Protein AF-A0AAD7NGX1-F1 (afdb_monomer)

Nearest PDB structures (foldseek):
  1omo-assembly1_A  TM=3.113E-01  e=1.966E+00  Archaeoglobus fulgidus
  6e8a-assembly2_B-2  TM=3.159E-01  e=3.214E+00  Salmonella enterica subsp. enterica serovar Typhimurium
  4m2z-assembly1_A  TM=3.136E-01  e=7.601E+00  Aquifex aeolicus VF5
  7zpk-assembly1_C  TM=2.281E-01  e=8.083E+00  Mus musculus

InterPro domains:
  IPR009097 Cyclic phosphodiesterase [SSF55144] (1-103)

Organism: NCBI:txid230809

Structure (mmCIF, N/CA/C/O backbone):
data_AF-A0AAD7NGX1-F1
#
_entry.id   AF-A0AAD7NGX1-F1
#
loop_
_atom_site.group_PDB
_atom_site.id
_atom_site.type_symbol
_atom_site.label_atom_id
_atom_site.label_alt_id
_atom_site.label_comp_id
_atom_site.label_asym_id
_atom_site.label_entity_id
_atom_site.label_seq_id
_atom_site.pdbx_PDB_ins_code
_atom_site.Cartn_x
_atom_site.Cartn_y
_atom_site.Cartn_z
_atom_site.occupancy
_atom_site.B_iso_or_equiv
_atom_site.auth_seq_id
_atom_site.auth_comp_id
_atom_site.auth_asym_id
_atom_site.auth_atom_id
_atom_site.pdbx_PDB_model_num
ATOM 1 N N . MET A 1 1 ? -2.935 -5.429 -1.057 1.00 83.06 1 MET A N 1
ATOM 2 C CA . MET A 1 1 ? -1.865 -4.477 -0.702 1.00 83.06 1 MET A CA 1
ATOM 3 C C . MET A 1 1 ? -2.524 -3.184 -0.272 1.00 83.06 1 MET A C 1
ATOM 5 O O . MET A 1 1 ? -3.404 -2.734 -0.996 1.00 83.06 1 MET A O 1
ATOM 9 N N . THR A 1 2 ? -2.131 -2.599 0.854 1.00 87.38 2 THR A N 1
ATOM 10 C CA . THR A 1 2 ? -2.564 -1.240 1.207 1.00 87.38 2 THR A CA 1
ATOM 11 C C . THR A 1 2 ? -1.570 -0.260 0.600 1.00 87.38 2 THR A C 1
ATOM 13 O O . THR A 1 2 ? -0.382 -0.352 0.896 1.00 87.38 2 THR A O 1
ATOM 16 N N . ALA A 1 3 ? -2.033 0.631 -0.281 1.00 83.88 3 ALA A N 1
ATOM 17 C CA . ALA A 1 3 ? -1.169 1.650 -0.879 1.00 83.88 3 ALA A CA 1
ATOM 18 C C . ALA A 1 3 ? -0.883 2.779 0.114 1.00 83.88 3 ALA A C 1
ATOM 20 O O . ALA A 1 3 ? 0.256 3.221 0.246 1.00 83.88 3 ALA A O 1
ATOM 21 N N . LEU A 1 4 ? -1.926 3.188 0.839 1.00 82.69 4 LEU A N 1
ATOM 22 C CA . LEU A 1 4 ? -1.861 4.237 1.832 1.00 82.69 4 LEU A CA 1
ATOM 23 C C . LEU A 1 4 ? -2.932 4.045 2.915 1.00 82.69 4 LEU A C 1
ATOM 25 O O . LEU A 1 4 ? -4.077 3.729 2.597 1.00 82.69 4 LEU A O 1
ATOM 29 N N . GLU A 1 5 ? -2.571 4.229 4.186 1.00 83.94 5 GLU A N 1
ATOM 30 C CA . GLU A 1 5 ? -3.494 4.171 5.328 1.00 83.94 5 GLU A CA 1
ATOM 31 C C . GLU A 1 5 ? -3.576 5.555 5.989 1.00 83.94 5 GLU A C 1
ATOM 33 O O . GLU A 1 5 ? -2.570 6.087 6.452 1.00 83.94 5 GLU A O 1
ATOM 38 N N . MET A 1 6 ? -4.779 6.136 6.038 1.00 81.69 6 MET A N 1
ATOM 39 C CA . MET A 1 6 ? -5.002 7.518 6.505 1.00 81.69 6 MET A CA 1
ATOM 40 C C . MET A 1 6 ? -5.880 7.611 7.760 1.00 81.69 6 MET A C 1
ATOM 42 O O . MET A 1 6 ? -5.896 8.640 8.427 1.00 81.69 6 MET A O 1
ATOM 46 N N . THR A 1 7 ? -6.615 6.550 8.100 1.00 87.25 7 THR A N 1
ATOM 47 C CA . THR A 1 7 ? -7.666 6.580 9.134 1.00 87.25 7 THR A CA 1
ATOM 48 C C . THR A 1 7 ? -7.243 5.965 10.466 1.00 87.25 7 THR A C 1
ATOM 50 O O . THR A 1 7 ? -8.048 5.906 11.395 1.00 87.25 7 THR A O 1
ATOM 53 N N . ARG A 1 8 ? -6.005 5.472 10.584 1.00 85.00 8 ARG A N 1
ATOM 54 C CA . ARG A 1 8 ? -5.531 4.834 11.817 1.00 85.00 8 ARG A CA 1
ATOM 55 C C . ARG A 1 8 ? -5.544 5.828 12.975 1.00 85.00 8 ARG A C 1
ATOM 57 O O . ARG A 1 8 ? -5.045 6.940 12.830 1.00 85.00 8 ARG A O 1
ATOM 64 N N . SER A 1 9 ? -6.058 5.393 14.125 1.00 86.56 9 SER A N 1
ATOM 65 C CA . SER A 1 9 ? -6.116 6.197 15.354 1.00 86.56 9 SER A CA 1
ATOM 66 C C . SER A 1 9 ? -6.885 7.517 15.206 1.00 86.56 9 SER A C 1
ATOM 68 O O . SER A 1 9 ? -6.618 8.454 15.952 1.00 86.56 9 SER A O 1
ATOM 70 N N . ARG A 1 10 ? -7.828 7.597 14.259 1.00 87.94 10 ARG A N 1
ATOM 71 C CA . ARG A 1 10 ? -8.717 8.751 14.075 1.00 87.94 10 ARG A CA 1
ATOM 72 C C . ARG A 1 10 ? -10.129 8.452 14.563 1.00 87.94 10 ARG A C 1
ATOM 74 O O . ARG A 1 10 ? -10.579 7.306 14.545 1.00 87.94 10 ARG A O 1
ATOM 81 N N . THR A 1 11 ? -10.821 9.495 14.994 1.00 93.62 11 THR A N 1
ATOM 82 C CA . THR A 1 11 ? -12.234 9.461 15.382 1.00 93.62 11 THR A CA 1
ATOM 83 C C . THR A 1 11 ? -13.147 9.325 14.161 1.00 93.62 11 THR A C 1
ATOM 85 O O . THR A 1 11 ? -12.743 9.570 13.022 1.00 93.62 11 THR A O 1
ATOM 88 N N . ALA A 1 12 ? -14.407 8.950 14.387 1.00 95.00 12 ALA A N 1
ATOM 89 C CA . ALA A 1 12 ? -15.390 8.824 13.311 1.00 95.00 12 ALA A CA 1
ATOM 90 C C . ALA A 1 12 ? -15.612 10.150 12.559 1.00 95.00 12 ALA A C 1
ATOM 92 O O . ALA A 1 12 ? -15.705 10.144 11.332 1.00 95.00 12 ALA A O 1
ATOM 93 N N . ASP A 1 13 ? -15.630 11.277 13.276 1.00 95.38 13 ASP A N 1
ATOM 94 C CA . ASP A 1 13 ? -15.835 12.605 12.689 1.00 95.38 13 ASP A CA 1
ATOM 95 C C . ASP A 1 13 ? -14.647 13.026 11.812 1.00 95.38 13 ASP A C 1
ATOM 97 O O . ASP A 1 13 ? -14.831 13.496 10.688 1.00 95.38 13 ASP A O 1
ATOM 101 N N . GLU A 1 14 ? -13.414 12.775 12.265 1.00 91.12 14 GLU A N 1
ATOM 102 C CA . GLU A 1 14 ? -12.201 13.009 11.468 1.00 91.12 14 GLU A CA 1
ATOM 103 C C . GLU A 1 14 ? -12.172 12.140 10.204 1.00 91.12 14 GLU A C 1
ATOM 105 O O . GLU A 1 14 ? -11.780 12.606 9.132 1.00 91.12 14 GLU A O 1
ATOM 110 N N . ILE A 1 15 ? -12.619 10.884 10.303 1.00 91.50 15 ILE A N 1
ATOM 111 C CA . ILE A 1 15 ? -12.739 9.987 9.148 1.00 91.50 15 ILE A CA 1
ATOM 112 C C . ILE A 1 15 ? -13.802 10.505 8.173 1.00 91.50 15 ILE A C 1
ATOM 114 O O . ILE A 1 15 ? -13.567 10.504 6.966 1.00 91.50 15 ILE A 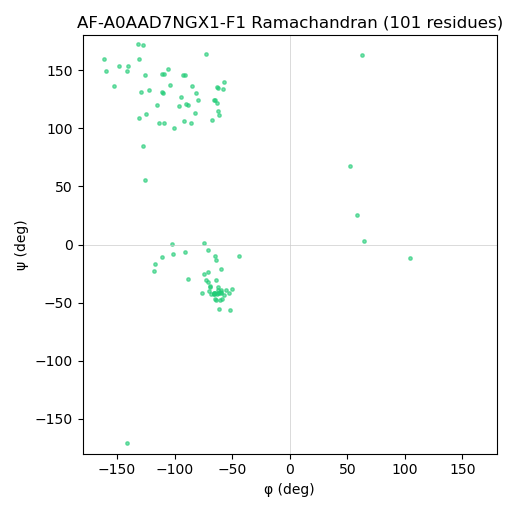O 1
ATOM 118 N N . ALA A 1 16 ? -14.951 10.977 8.659 1.00 93.50 16 ALA A N 1
ATOM 119 C CA . ALA A 1 16 ? -16.002 11.526 7.805 1.00 93.50 16 ALA A CA 1
ATOM 120 C C . ALA A 1 16 ? -15.522 12.770 7.037 1.00 93.50 16 ALA A C 1
ATOM 122 O O . ALA A 1 16 ? -15.778 12.896 5.836 1.00 93.50 16 ALA A O 1
ATOM 123 N N . LEU A 1 17 ? -14.771 13.654 7.701 1.00 90.62 17 LEU A N 1
ATOM 124 C CA . LEU A 1 17 ? -14.138 14.813 7.070 1.00 90.62 17 LEU A CA 1
ATOM 125 C C . LEU A 1 17 ? -13.147 14.394 5.979 1.00 90.62 17 LEU A C 1
ATOM 127 O O . LEU A 1 17 ? -13.236 14.897 4.858 1.00 90.62 17 LEU A O 1
ATOM 131 N N . LEU A 1 18 ? -12.271 13.426 6.266 1.00 89.19 18 LEU A N 1
ATOM 132 C CA . LEU A 1 18 ? -11.338 12.870 5.283 1.00 89.19 18 LEU A CA 1
ATOM 133 C C . LEU A 1 18 ? -12.062 12.270 4.074 1.00 89.19 18 LEU A C 1
ATOM 135 O O . LEU A 1 18 ? -11.699 12.548 2.935 1.00 89.19 18 LEU A O 1
ATOM 139 N N . VAL A 1 19 ? -13.107 11.469 4.293 1.00 91.25 19 VAL A N 1
ATOM 140 C CA . VAL A 1 19 ? -13.893 10.867 3.204 1.00 91.25 19 VAL A CA 1
ATOM 141 C C . VAL A 1 19 ? -14.516 11.949 2.322 1.00 91.25 19 VAL A C 1
ATOM 143 O O . VAL A 1 19 ? -14.504 11.824 1.097 1.00 91.25 19 VAL A O 1
ATOM 146 N N . ASN A 1 20 ? -15.040 13.019 2.922 1.00 90.44 20 ASN A N 1
ATOM 147 C CA . ASN A 1 20 ? -15.613 14.137 2.177 1.00 90.44 20 ASN A CA 1
ATOM 148 C C . ASN A 1 20 ? -14.556 14.885 1.353 1.00 90.44 20 ASN A C 1
ATOM 150 O O . ASN A 1 20 ? -14.812 15.186 0.188 1.00 90.44 20 ASN A O 1
ATOM 154 N N . GLN A 1 21 ? -13.366 15.119 1.912 1.00 87.81 21 GLN A N 1
ATOM 155 C CA . GLN A 1 21 ? -12.240 15.736 1.201 1.00 87.81 21 GLN A CA 1
ATOM 156 C C . GLN A 1 21 ? -11.755 14.864 0.032 1.00 87.81 21 GLN A C 1
ATOM 158 O O . GLN A 1 21 ? -11.614 15.337 -1.096 1.00 87.81 21 GLN A O 1
ATOM 163 N N . LEU A 1 22 ? -11.563 13.565 0.275 1.00 87.88 22 LEU A N 1
ATOM 164 C CA . LEU A 1 22 ? -11.020 12.629 -0.709 1.00 87.88 22 LEU A CA 1
ATOM 165 C C . LEU A 1 22 ? -11.989 12.316 -1.850 1.00 87.88 22 LEU A C 1
ATOM 167 O O . LEU A 1 22 ? -11.551 11.949 -2.940 1.00 87.88 22 LEU A O 1
ATOM 171 N N . ARG A 1 23 ? -13.302 12.473 -1.643 1.00 90.19 23 ARG A N 1
ATOM 172 C CA . ARG A 1 23 ? -14.328 12.112 -2.634 1.00 90.19 23 ARG A CA 1
ATOM 173 C C . ARG A 1 23 ? -14.115 12.789 -3.989 1.00 90.19 23 ARG A C 1
ATOM 175 O O . ARG A 1 23 ? -14.313 12.145 -5.016 1.00 90.19 23 ARG A O 1
ATOM 182 N N . ALA A 1 24 ? -13.694 14.054 -3.998 1.00 86.69 24 ALA A N 1
ATOM 183 C CA . ALA A 1 24 ? -13.471 14.812 -5.229 1.00 86.69 24 ALA A CA 1
ATOM 184 C C . ALA A 1 24 ? -12.234 14.333 -6.015 1.00 86.69 24 ALA A C 1
ATOM 186 O O . ALA A 1 24 ? -12.232 14.366 -7.244 1.00 86.69 24 ALA A O 1
ATOM 187 N N . VAL A 1 25 ? -11.199 13.858 -5.316 1.00 86.69 25 VAL A N 1
ATOM 188 C CA . VAL A 1 25 ? -9.901 13.461 -5.899 1.00 86.69 25 VAL A CA 1
ATOM 189 C C . VAL A 1 25 ? -9.739 11.945 -6.057 1.00 86.69 25 VAL A C 1
ATOM 191 O O . VAL A 1 25 ? -8.777 11.477 -6.667 1.00 86.69 25 VAL A O 1
ATOM 194 N N . ALA A 1 26 ? -10.669 11.146 -5.529 1.00 86.38 26 ALA A N 1
ATOM 195 C CA . ALA A 1 26 ? -10.617 9.690 -5.616 1.00 86.38 26 ALA A CA 1
ATOM 196 C C . ALA A 1 26 ? -10.544 9.172 -7.070 1.00 86.38 26 ALA A C 1
ATOM 198 O O . ALA A 1 26 ? -9.708 8.304 -7.334 1.00 86.38 26 ALA A O 1
ATOM 199 N N . PRO A 1 27 ? -11.314 9.702 -8.048 1.00 87.56 27 PRO A N 1
ATOM 200 C CA . PRO A 1 27 ? -11.236 9.212 -9.424 1.00 87.56 27 PRO A CA 1
ATOM 201 C C . PRO A 1 27 ? -9.880 9.477 -10.087 1.00 87.56 27 PRO A C 1
ATOM 203 O O . PRO A 1 27 ? -9.356 8.602 -10.773 1.00 87.56 27 PRO A O 1
ATOM 206 N N . SER A 1 28 ? -9.287 10.659 -9.887 1.00 83.56 28 SER A N 1
ATOM 207 C CA . SER A 1 28 ? -7.969 10.980 -10.451 1.00 83.56 28 SER A CA 1
ATOM 208 C C . SER A 1 28 ? -6.862 10.165 -9.786 1.00 83.56 28 SER A C 1
ATOM 210 O O . SER A 1 28 ? -5.944 9.709 -10.461 1.00 83.56 28 SER A O 1
ATOM 212 N N . THR A 1 29 ? -6.993 9.906 -8.485 1.00 79.81 29 THR A N 1
ATOM 213 C CA . THR A 1 29 ? -6.076 9.054 -7.723 1.00 79.81 29 THR A CA 1
ATOM 214 C C . THR A 1 29 ? -6.060 7.624 -8.250 1.00 79.81 29 THR A C 1
ATOM 216 O O . THR A 1 29 ? -5.001 7.099 -8.584 1.00 79.81 29 THR A O 1
ATOM 219 N N . VAL A 1 30 ? -7.229 6.978 -8.327 1.00 82.81 30 VAL A N 1
ATOM 220 C CA . VAL A 1 30 ? -7.329 5.558 -8.707 1.00 82.81 30 VAL A CA 1
ATOM 221 C C . VAL A 1 30 ? -6.843 5.335 -10.140 1.00 82.81 30 VAL A C 1
ATOM 223 O O . VAL A 1 30 ? -6.275 4.288 -10.444 1.00 82.81 30 VAL A O 1
ATOM 226 N N . ASN A 1 31 ? -7.011 6.336 -11.008 1.00 83.69 31 ASN A N 1
ATOM 227 C CA . ASN A 1 31 ? -6.592 6.271 -12.404 1.00 83.69 31 ASN A CA 1
ATOM 228 C C . ASN A 1 31 ? -5.160 6.775 -12.658 1.00 83.69 31 ASN A C 1
ATOM 230 O O . ASN A 1 31 ? -4.662 6.613 -13.770 1.00 83.69 31 ASN A O 1
ATOM 234 N N . ASN A 1 32 ? -4.465 7.338 -11.663 1.00 77.38 32 ASN A N 1
ATOM 235 C CA . ASN A 1 32 ? -3.090 7.832 -11.813 1.00 77.38 32 ASN A CA 1
ATOM 236 C C . ASN A 1 32 ? -2.113 6.784 -12.411 1.00 77.38 32 ASN A C 1
ATOM 238 O O . ASN A 1 32 ? -1.385 7.126 -13.351 1.00 77.38 32 ASN A O 1
ATOM 242 N N . PRO A 1 33 ? -2.156 5.490 -12.013 1.00 76.19 33 PRO A N 1
ATOM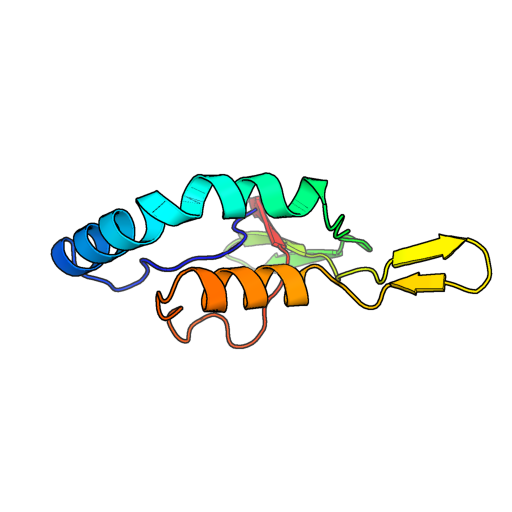 243 C CA . PRO A 1 33 ? -1.265 4.466 -12.568 1.00 76.19 33 PRO A CA 1
ATOM 244 C C . PRO A 1 33 ? -1.449 4.191 -14.071 1.00 76.19 33 PRO A C 1
ATOM 246 O O . PRO A 1 33 ? -0.605 3.530 -14.676 1.00 76.19 33 PRO A O 1
ATOM 249 N N . VAL A 1 34 ? -2.544 4.663 -14.686 1.00 75.75 34 VAL A N 1
ATOM 250 C CA . VAL A 1 34 ? -2.784 4.538 -16.135 1.00 75.75 34 VAL A CA 1
ATOM 251 C C . VAL A 1 34 ? -1.831 5.441 -16.923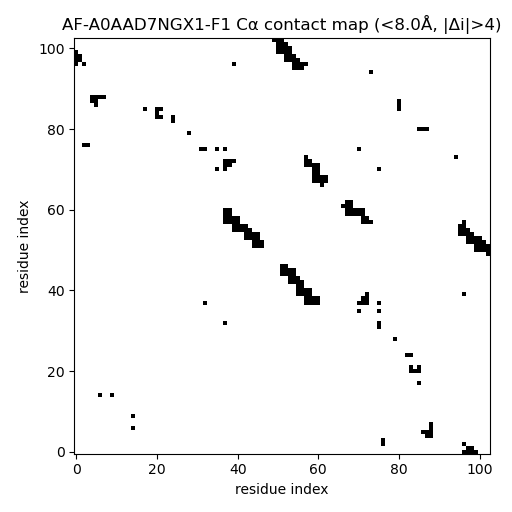 1.00 75.75 34 VAL A C 1
ATOM 253 O O . VAL A 1 34 ? -1.314 5.015 -17.954 1.00 75.75 34 VAL A O 1
ATOM 256 N N . GLY A 1 35 ? -1.578 6.657 -16.428 1.00 71.25 35 GLY A N 1
ATOM 257 C CA . GLY A 1 35 ? -0.663 7.626 -17.044 1.00 71.25 35 GLY A CA 1
ATOM 258 C C . GLY A 1 35 ? 0.786 7.486 -16.573 1.00 71.25 35 GLY A C 1
ATOM 259 O O . GLY A 1 35 ? 1.708 7.738 -17.345 1.00 71.25 35 GLY A O 1
ATOM 260 N N . HIS A 1 36 ? 0.993 7.027 -15.335 1.00 73.94 36 HIS A N 1
ATOM 261 C CA . HIS A 1 36 ? 2.313 6.855 -14.728 1.00 73.94 36 HIS A CA 1
ATOM 262 C C . HIS A 1 36 ? 2.464 5.438 -14.173 1.00 73.94 36 HIS A C 1
ATOM 264 O O . HIS A 1 36 ? 2.217 5.170 -12.995 1.00 73.94 36 HIS A O 1
ATOM 270 N N . ARG A 1 37 ? 2.858 4.495 -15.036 1.00 80.31 37 ARG A N 1
ATOM 271 C CA . ARG A 1 37 ? 3.009 3.092 -14.636 1.00 80.31 37 ARG A CA 1
ATOM 272 C C . ARG A 1 37 ? 4.164 2.930 -13.654 1.00 80.31 37 ARG A C 1
ATOM 274 O O . ARG A 1 37 ? 5.330 2.925 -14.033 1.00 80.31 37 ARG A O 1
ATOM 281 N N . THR A 1 38 ? 3.833 2.701 -12.391 1.00 87.44 38 THR A N 1
ATOM 282 C CA . THR A 1 38 ? 4.808 2.295 -11.379 1.00 87.44 38 THR A CA 1
ATOM 283 C C . THR A 1 38 ? 4.863 0.772 -11.285 1.00 87.44 38 THR A C 1
ATOM 285 O O . THR A 1 38 ? 3.868 0.077 -11.496 1.00 87.44 38 THR A O 1
ATOM 288 N N . ARG A 1 39 ? 6.049 0.217 -11.012 1.00 88.81 39 ARG A N 1
ATOM 2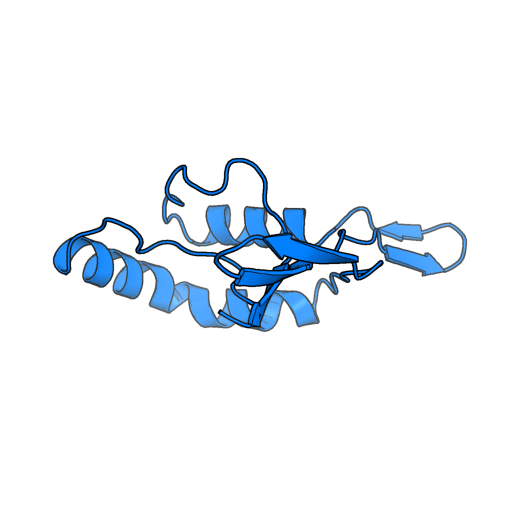89 C CA . ARG A 1 39 ? 6.237 -1.231 -10.844 1.00 88.81 39 ARG A CA 1
ATOM 290 C C . ARG A 1 39 ? 6.899 -1.541 -9.515 1.00 88.81 39 ARG A C 1
ATOM 292 O O . ARG A 1 39 ? 7.783 -0.819 -9.058 1.00 88.81 39 ARG A O 1
ATOM 299 N N . LEU A 1 40 ? 6.495 -2.668 -8.950 1.00 91.81 40 LEU A N 1
ATOM 300 C CA . LEU A 1 40 ? 7.090 -3.277 -7.773 1.00 91.81 40 LEU A CA 1
ATOM 301 C C . LEU A 1 40 ? 7.782 -4.567 -8.207 1.00 91.81 40 LEU A C 1
ATOM 303 O O . LEU A 1 40 ? 7.212 -5.362 -8.952 1.00 91.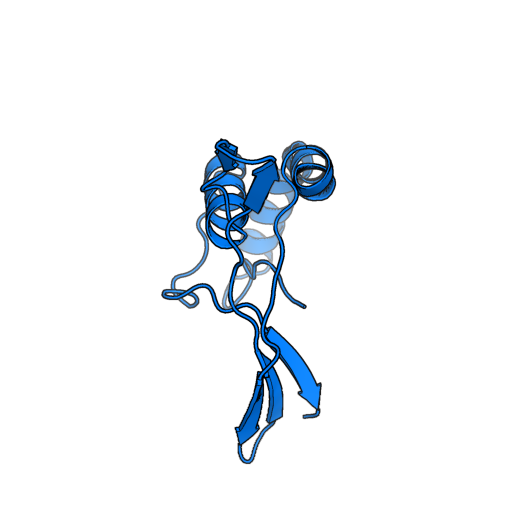81 40 LEU A O 1
ATOM 307 N N . ILE A 1 41 ? 9.029 -4.748 -7.788 1.00 92.81 41 ILE A N 1
ATOM 308 C CA . ILE A 1 41 ? 9.879 -5.869 -8.197 1.00 92.81 41 ILE A CA 1
ATOM 309 C C . ILE A 1 41 ? 10.544 -6.513 -6.981 1.00 92.81 41 ILE A C 1
ATOM 311 O O . ILE A 1 41 ? 10.469 -5.989 -5.871 1.00 92.81 41 ILE A O 1
ATOM 315 N N . LYS A 1 42 ? 11.226 -7.640 -7.223 1.00 93.62 42 LYS A N 1
ATOM 316 C CA . LYS A 1 42 ? 11.988 -8.408 -6.225 1.00 93.62 42 LYS A CA 1
ATOM 317 C C . LYS A 1 42 ? 11.144 -8.733 -4.979 1.00 93.62 42 LYS A C 1
ATOM 319 O O . LYS A 1 42 ? 11.426 -8.197 -3.909 1.00 93.62 42 LYS A O 1
ATOM 324 N N . PRO A 1 43 ? 10.105 -9.581 -5.117 1.00 94.81 43 PRO A N 1
ATOM 325 C CA . PRO A 1 43 ? 9.350 -10.045 -3.960 1.00 94.81 43 PRO A CA 1
ATOM 326 C C . PRO A 1 43 ? 10.285 -10.739 -2.963 1.00 94.81 43 PRO A C 1
ATOM 328 O O . PRO A 1 43 ? 11.095 -11.582 -3.349 1.00 94.81 43 PRO A O 1
ATOM 331 N N . PHE A 1 44 ? 10.146 -10.401 -1.687 1.00 95.31 44 PHE A N 1
ATOM 332 C CA . PHE A 1 44 ? 10.884 -10.995 -0.581 1.00 95.31 44 PHE A CA 1
ATOM 333 C C . PHE A 1 44 ? 9.911 -11.431 0.517 1.00 95.31 44 PHE A C 1
ATOM 335 O O . PHE A 1 44 ? 9.036 -10.663 0.916 1.00 95.31 44 PHE A O 1
ATOM 342 N N . LEU A 1 45 ? 10.050 -12.669 0.994 1.00 95.94 45 LEU A N 1
ATOM 343 C CA . LEU A 1 45 ? 9.205 -13.221 2.049 1.00 95.94 45 LEU A CA 1
ATOM 344 C C . LEU A 1 45 ? 9.718 -12.767 3.423 1.00 95.94 45 LEU A C 1
ATOM 346 O O . LEU A 1 45 ? 10.787 -13.182 3.864 1.00 95.94 45 LEU A O 1
ATOM 350 N N . CYS A 1 46 ? 8.933 -11.941 4.107 1.00 93.06 46 CYS A N 1
ATOM 351 C CA . CYS A 1 46 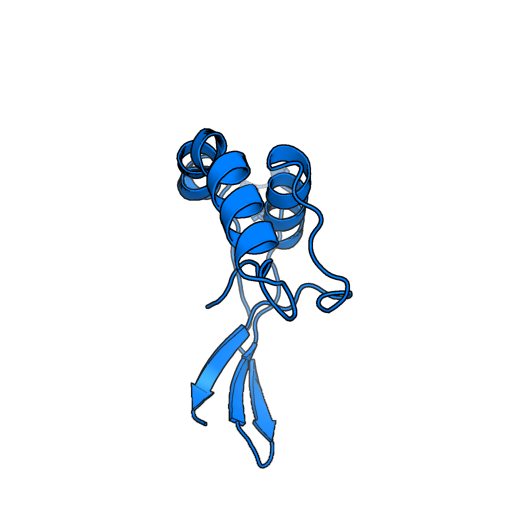? 9.151 -11.526 5.489 1.00 93.06 46 CYS A CA 1
ATOM 352 C C . CYS A 1 46 ? 8.184 -12.275 6.407 1.00 93.06 4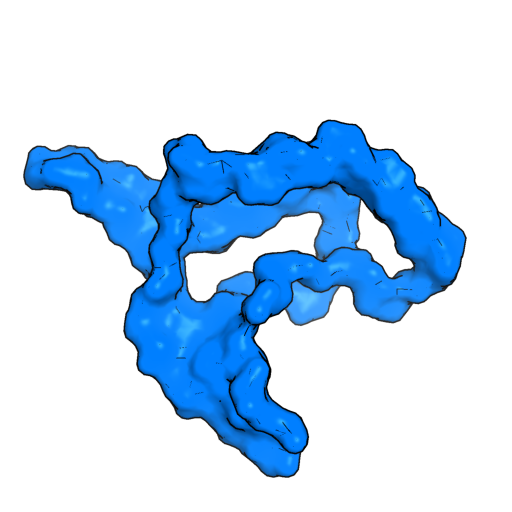6 CYS A C 1
ATOM 354 O O . CYS A 1 46 ? 6.995 -12.361 6.109 1.00 93.06 46 CYS A O 1
ATOM 356 N N . PHE A 1 47 ? 8.649 -12.759 7.555 1.00 94.31 47 PHE A N 1
ATOM 357 C CA . PHE A 1 47 ? 7.765 -13.353 8.555 1.00 94.31 47 PHE A CA 1
ATOM 358 C C . PHE A 1 47 ? 8.286 -13.137 9.971 1.00 94.31 47 PHE A C 1
ATOM 360 O O .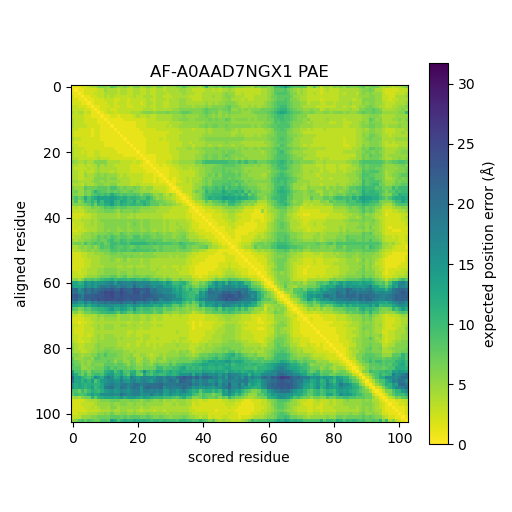 PHE A 1 47 ? 9.485 -12.976 10.198 1.00 94.31 47 PHE A O 1
ATOM 367 N N . ASN A 1 48 ? 7.360 -13.129 10.920 1.00 93.12 48 ASN A N 1
ATOM 368 C CA . ASN A 1 48 ? 7.630 -13.180 12.349 1.00 93.12 48 ASN A CA 1
ATOM 369 C C . ASN A 1 48 ? 6.571 -14.062 13.032 1.00 93.12 48 ASN A C 1
ATOM 371 O O . ASN A 1 48 ? 5.783 -14.727 12.364 1.00 93.12 48 ASN A O 1
ATOM 375 N N . THR A 1 49 ? 6.543 -14.075 14.363 1.00 95.00 49 THR A N 1
ATOM 376 C CA . THR A 1 49 ? 5.595 -14.881 15.152 1.00 95.00 49 THR A CA 1
ATOM 377 C C . THR A 1 49 ? 4.123 -14.477 14.998 1.00 95.00 49 THR A C 1
ATOM 379 O O . THR A 1 49 ? 3.265 -15.194 15.495 1.00 95.00 49 THR A O 1
ATOM 382 N N . ILE A 1 50 ? 3.820 -13.347 14.348 1.00 93.88 50 ILE A N 1
ATOM 383 C CA . ILE A 1 50 ? 2.475 -12.749 14.274 1.00 93.88 50 ILE A CA 1
ATOM 384 C C . ILE A 1 50 ? 1.959 -12.674 12.827 1.00 93.88 50 ILE A C 1
ATOM 386 O O . ILE A 1 50 ? 0.757 -12.548 12.607 1.00 93.88 50 ILE A O 1
ATOM 390 N N . ALA A 1 51 ? 2.842 -12.681 11.823 1.00 94.31 51 ALA A N 1
ATOM 391 C CA . ALA A 1 51 ? 2.432 -12.537 10.431 1.00 94.31 51 ALA A CA 1
ATOM 392 C C . ALA A 1 51 ? 3.486 -13.011 9.425 1.00 94.31 51 ALA A C 1
ATOM 394 O O . ALA A 1 51 ? 4.691 -13.017 9.688 1.00 94.31 51 ALA A O 1
ATOM 395 N N . VAL A 1 52 ? 3.002 -13.295 8.216 1.00 95.88 52 VAL A N 1
ATOM 396 C CA . VAL A 1 52 ? 3.789 -13.559 7.009 1.00 95.88 52 VAL A CA 1
ATOM 397 C C . VAL A 1 52 ? 3.391 -12.550 5.927 1.00 95.88 52 VAL A C 1
ATOM 399 O O . VAL A 1 52 ? 2.204 -12.324 5.674 1.00 95.88 52 VAL A O 1
ATOM 402 N N . ALA A 1 53 ? 4.371 -11.938 5.265 1.00 95.12 53 ALA A N 1
ATOM 403 C CA . ALA A 1 53 ? 4.163 -10.931 4.230 1.00 95.12 53 ALA A CA 1
ATOM 404 C C . ALA A 1 53 ? 5.158 -11.062 3.068 1.00 95.12 53 ALA A C 1
ATOM 406 O O . ALA A 1 53 ? 6.308 -11.450 3.251 1.00 95.12 53 ALA A O 1
ATOM 407 N N . LEU A 1 54 ? 4.722 -10.678 1.869 1.00 95.75 54 LEU A N 1
ATOM 408 C CA . LEU A 1 54 ? 5.602 -10.399 0.735 1.00 95.75 54 LEU A CA 1
ATOM 409 C C . LEU A 1 54 ? 5.901 -8.905 0.688 1.00 95.75 54 LEU A C 1
ATOM 411 O O . LEU A 1 54 ? 4.971 -8.105 0.633 1.00 95.75 54 LEU A O 1
ATOM 415 N N . THR A 1 55 ? 7.175 -8.541 0.655 1.00 93.81 55 THR A N 1
ATOM 416 C CA . THR A 1 55 ? 7.651 -7.159 0.523 1.00 93.81 55 THR A CA 1
ATOM 417 C C . THR A 1 55 ? 8.313 -6.966 -0.839 1.00 93.81 55 THR A C 1
ATOM 419 O O . THR A 1 55 ? 8.928 -7.888 -1.367 1.00 93.81 55 THR A O 1
ATOM 422 N N . PHE A 1 56 ? 8.190 -5.775 -1.418 1.00 94.00 56 PHE A N 1
ATOM 423 C CA . PHE A 1 56 ? 8.681 -5.430 -2.750 1.00 94.00 56 PHE A CA 1
ATOM 424 C C . PHE A 1 56 ? 9.475 -4.126 -2.715 1.00 94.00 56 PHE A C 1
ATOM 426 O O . PHE A 1 56 ? 9.276 -3.289 -1.832 1.00 94.00 56 PHE A O 1
ATOM 433 N N . ILE A 1 57 ? 10.320 -3.917 -3.725 1.00 91.56 57 ILE A N 1
ATOM 434 C CA . ILE A 1 57 ? 10.999 -2.636 -3.945 1.00 91.56 57 ILE A CA 1
ATOM 435 C C . ILE A 1 57 ? 10.446 -1.927 -5.190 1.00 91.56 57 ILE A C 1
ATOM 437 O O . ILE A 1 57 ? 10.084 -2.598 -6.165 1.00 91.56 57 ILE A O 1
ATOM 441 N N . PRO A 1 58 ? 10.395 -0.584 -5.199 1.00 90.69 58 PRO A N 1
ATOM 442 C CA . PRO A 1 58 ? 10.048 0.170 -6.395 1.00 90.69 58 PRO A CA 1
ATOM 443 C C . PRO A 1 58 ? 11.077 -0.054 -7.506 1.00 90.69 58 PRO A C 1
ATOM 445 O O . PRO A 1 58 ? 12.285 0.009 -7.275 1.00 90.69 58 PRO A O 1
ATOM 448 N N . ALA A 1 59 ? 10.598 -0.274 -8.727 1.00 89.38 59 ALA A N 1
ATOM 449 C CA . ALA A 1 59 ? 11.429 -0.210 -9.920 1.00 89.38 59 ALA A CA 1
ATOM 450 C C . ALA A 1 59 ? 11.418 1.205 -10.502 1.00 89.38 59 ALA A C 1
ATOM 452 O O . ALA A 1 59 ? 10.387 1.879 -10.492 1.00 89.38 59 ALA A O 1
ATOM 453 N N . VAL A 1 60 ? 12.553 1.606 -11.069 1.00 85.75 60 VAL A N 1
ATOM 454 C CA . VAL A 1 60 ? 12.637 2.741 -11.989 1.00 85.75 60 VAL A CA 1
ATOM 455 C C . VAL A 1 60 ? 12.283 2.238 -13.385 1.00 85.75 60 VAL A C 1
ATOM 457 O O . VAL A 1 60 ? 12.708 1.148 -13.788 1.00 85.75 60 VAL A O 1
ATOM 460 N N . GLU A 1 61 ? 11.469 2.991 -14.115 1.00 72.81 61 GLU A N 1
ATOM 461 C CA . GLU A 1 61 ? 11.113 2.632 -15.479 1.00 72.81 61 GLU A CA 1
ATOM 462 C C . GLU A 1 61 ? 12.225 3.057 -16.451 1.00 72.81 61 GLU A C 1
ATOM 464 O O . GLU A 1 61 ? 12.703 4.189 -16.434 1.00 72.81 61 GLU A O 1
ATOM 469 N N . VAL A 1 62 ? 12.648 2.126 -17.307 1.00 68.12 62 VAL A N 1
ATOM 470 C CA . VAL A 1 62 ? 13.573 2.390 -18.413 1.00 68.12 62 VAL A CA 1
ATOM 471 C C . VAL A 1 62 ? 12.782 2.172 -19.695 1.00 68.12 62 VAL A C 1
ATOM 473 O O . VAL A 1 62 ? 12.468 1.034 -20.049 1.00 68.12 62 VAL A O 1
ATOM 476 N N . SER A 1 63 ? 12.404 3.264 -20.345 1.00 61.75 63 SER A N 1
ATOM 477 C CA . SER A 1 63 ? 11.580 3.268 -21.550 1.00 61.75 63 SER A CA 1
ATOM 478 C C . SER A 1 63 ? 12.498 3.470 -22.750 1.00 61.75 63 SER A C 1
ATOM 480 O O . SER A 1 63 ? 12.899 4.585 -23.026 1.00 61.75 63 SER A O 1
ATOM 482 N N . ALA A 1 64 ? 12.846 2.406 -23.476 1.00 65.06 64 ALA A N 1
ATOM 483 C CA . ALA A 1 64 ? 13.806 2.436 -24.593 1.00 65.06 64 ALA A CA 1
ATOM 484 C C . ALA A 1 64 ? 15.257 2.837 -24.196 1.00 65.06 64 ALA A C 1
ATOM 486 O O . ALA A 1 64 ? 15.502 3.362 -23.106 1.00 65.06 64 ALA A O 1
ATOM 487 N N . PRO A 1 65 ? 16.267 2.563 -25.047 1.00 62.97 65 PRO A N 1
ATOM 488 C CA . PRO A 1 65 ? 17.644 2.954 -24.762 1.00 62.97 65 PRO A CA 1
ATOM 489 C C . PRO A 1 65 ? 17.740 4.484 -24.669 1.00 62.97 65 PRO A C 1
ATOM 491 O O . PRO A 1 65 ? 17.506 5.182 -25.652 1.00 62.97 65 PRO A O 1
ATOM 494 N N . GLY A 1 66 ? 18.064 5.004 -23.484 1.00 65.81 66 GLY A N 1
ATOM 495 C CA . GLY A 1 66 ? 18.327 6.430 -23.262 1.00 65.81 66 GLY A CA 1
ATOM 496 C C . GLY A 1 66 ? 17.223 7.238 -22.571 1.00 65.81 66 GLY A C 1
ATOM 497 O O . GLY A 1 66 ? 17.524 8.341 -22.127 1.00 65.81 66 GLY A O 1
ATOM 498 N N . HIS A 1 67 ? 16.000 6.718 -22.394 1.00 67.38 67 HIS A N 1
ATOM 499 C CA . HIS A 1 67 ? 14.985 7.393 -21.567 1.00 67.38 67 HIS A CA 1
ATOM 500 C C . HIS A 1 67 ? 14.738 6.622 -20.267 1.00 67.38 67 HIS A C 1
ATOM 502 O O . HIS A 1 67 ? 14.082 5.581 -20.231 1.00 67.38 67 HIS A O 1
ATOM 508 N N . ILE A 1 68 ? 15.272 7.157 -19.172 1.00 75.00 68 ILE A N 1
ATOM 509 C CA . ILE A 1 68 ? 14.994 6.686 -17.814 1.00 75.00 68 ILE A CA 1
ATOM 510 C C . ILE A 1 68 ? 13.895 7.583 -17.249 1.00 75.00 68 ILE A C 1
ATOM 512 O O . ILE A 1 68 ? 14.091 8.790 -17.127 1.00 75.00 68 ILE A O 1
ATOM 516 N N . ASN A 1 69 ? 12.749 7.002 -16.902 1.00 79.00 69 ASN A N 1
ATOM 517 C CA . ASN A 1 69 ? 11.705 7.687 -16.156 1.00 79.00 69 ASN A CA 1
ATOM 518 C C . ASN A 1 69 ? 11.945 7.432 -14.655 1.00 79.00 69 ASN A C 1
ATOM 520 O O . ASN A 1 69 ? 11.699 6.316 -14.185 1.00 79.00 69 ASN A O 1
ATOM 524 N N . PRO A 1 70 ? 12.433 8.428 -13.885 1.00 83.88 70 PRO A N 1
ATOM 525 C CA . PRO A 1 70 ? 12.746 8.261 -12.466 1.00 83.88 70 PRO A CA 1
ATOM 526 C C . PRO A 1 70 ? 11.494 8.125 -11.591 1.00 83.88 70 PRO A C 1
ATOM 528 O O . PRO A 1 70 ? 11.618 7.910 -10.385 1.00 83.88 70 PRO A O 1
ATOM 531 N N . TYR A 1 71 ? 10.297 8.258 -12.168 1.00 86.44 71 TYR A N 1
ATOM 532 C CA . TYR A 1 71 ? 9.045 8.125 -11.446 1.00 86.44 71 TYR A CA 1
ATOM 533 C C . TYR A 1 71 ? 8.856 6.691 -10.946 1.00 86.44 71 TYR A C 1
ATOM 535 O O . TYR A 1 71 ? 8.889 5.723 -11.706 1.00 86.44 71 TYR A O 1
ATOM 543 N N . THR A 1 72 ? 8.654 6.549 -9.640 1.00 88.19 72 THR A N 1
ATOM 544 C CA . THR A 1 72 ? 8.528 5.250 -8.968 1.00 88.19 72 THR A CA 1
ATOM 545 C C . THR A 1 72 ? 7.258 5.190 -8.135 1.00 88.19 72 THR A C 1
ATOM 547 O O . THR A 1 72 ? 6.592 6.198 -7.916 1.00 88.19 72 THR A O 1
ATOM 550 N N . TYR A 1 73 ? 6.946 4.003 -7.611 1.00 88.00 73 TYR A N 1
ATOM 551 C CA . TYR A 1 73 ? 5.817 3.793 -6.702 1.00 88.00 73 TYR A CA 1
ATOM 552 C C . TYR A 1 73 ? 5.783 4.800 -5.536 1.00 88.00 73 TYR A C 1
ATOM 554 O O . TYR A 1 73 ? 4.719 5.303 -5.193 1.00 88.00 73 TYR A O 1
ATOM 562 N N . ASN A 1 74 ? 6.942 5.164 -4.978 1.00 86.94 74 ASN A N 1
ATOM 563 C CA . ASN A 1 74 ? 7.007 6.130 -3.878 1.00 86.94 74 ASN A CA 1
ATOM 564 C C . ASN A 1 74 ? 6.637 7.554 -4.320 1.00 86.94 74 ASN A C 1
ATOM 566 O O . ASN A 1 74 ? 5.976 8.259 -3.566 1.00 86.94 74 ASN A O 1
ATOM 570 N N . HIS A 1 75 ? 7.012 7.959 -5.539 1.00 86.75 75 HIS A N 1
ATOM 571 C CA . HIS A 1 75 ? 6.603 9.253 -6.095 1.00 86.75 75 HIS A CA 1
ATOM 572 C C . HIS A 1 75 ? 5.082 9.317 -6.272 1.00 86.75 75 HIS A C 1
ATOM 574 O O . HIS A 1 75 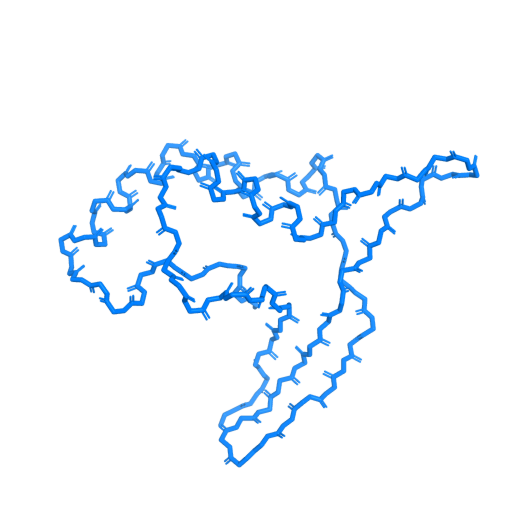? 4.460 10.290 -5.865 1.00 86.75 75 HIS A O 1
ATOM 580 N N . MET A 1 76 ? 4.470 8.238 -6.770 1.00 85.94 76 MET A N 1
ATOM 581 C CA . MET A 1 76 ? 3.012 8.130 -6.902 1.00 85.94 76 MET A CA 1
ATOM 582 C C . MET A 1 76 ? 2.278 8.254 -5.564 1.00 85.94 76 MET A C 1
ATOM 584 O O . MET A 1 76 ? 1.248 8.922 -5.488 1.00 85.94 76 MET A O 1
ATOM 588 N N . LEU A 1 77 ? 2.798 7.639 -4.498 1.00 83.88 77 LEU A N 1
ATOM 589 C CA . LEU A 1 77 ? 2.211 7.784 -3.163 1.00 83.88 77 LEU A CA 1
ATOM 590 C C . LEU A 1 77 ? 2.320 9.219 -2.635 1.00 83.88 77 LEU A C 1
ATOM 592 O O . LEU A 1 77 ? 1.354 9.735 -2.077 1.00 83.88 77 LEU A O 1
ATOM 596 N N . PHE A 1 78 ? 3.468 9.864 -2.842 1.00 82.00 78 PHE A N 1
ATOM 597 C CA . PHE A 1 78 ? 3.688 11.249 -2.427 1.00 82.00 78 PHE A CA 1
ATOM 598 C C . PHE A 1 78 ? 2.796 12.236 -3.192 1.00 82.00 78 PHE A C 1
ATOM 600 O O . PHE A 1 78 ? 2.198 13.135 -2.601 1.00 82.00 78 PHE A O 1
ATOM 607 N N . ASP A 1 79 ? 2.643 12.050 -4.503 1.00 82.50 79 ASP A N 1
ATOM 608 C CA . ASP A 1 79 ? 1.729 12.867 -5.302 1.00 82.50 79 ASP A CA 1
ATOM 609 C C . ASP A 1 79 ? 0.283 12.697 -4.831 1.00 82.50 79 ASP A C 1
ATOM 611 O O . ASP A 1 79 ? -0.475 13.670 -4.804 1.00 82.50 79 ASP A O 1
ATOM 615 N N . HIS A 1 80 ? -0.104 11.486 -4.416 1.00 79.88 80 HIS A N 1
ATOM 616 C CA . HIS A 1 80 ? -1.435 11.243 -3.873 1.00 79.88 80 HIS A CA 1
ATOM 617 C C . HIS A 1 80 ? -1.665 11.996 -2.558 1.00 79.88 80 HIS A C 1
ATOM 619 O O . HIS A 1 80 ? -2.678 12.687 -2.436 1.00 79.88 80 HIS A O 1
ATOM 625 N N . GLU A 1 81 ? -0.710 11.938 -1.624 1.00 77.44 81 GLU A N 1
ATOM 626 C CA . GLU A 1 81 ? -0.734 12.737 -0.392 1.00 77.44 81 GLU A CA 1
ATOM 627 C C . GLU A 1 81 ? -0.955 14.216 -0.712 1.00 77.44 81 GLU A C 1
ATOM 629 O O . GLU A 1 81 ? -1.944 14.823 -0.294 1.00 77.44 81 GLU A O 1
ATOM 634 N N . ARG A 1 82 ? -0.075 14.772 -1.547 1.00 79.12 82 ARG A N 1
ATOM 635 C CA . ARG A 1 82 ? -0.069 16.192 -1.885 1.00 79.12 82 ARG A CA 1
ATOM 636 C C . ARG A 1 82 ? -1.356 16.636 -2.576 1.00 79.12 82 ARG A C 1
ATOM 638 O O . ARG A 1 82 ? -1.872 17.707 -2.272 1.00 79.12 82 ARG A O 1
ATOM 645 N N . THR A 1 83 ? -1.872 15.831 -3.502 1.00 78.06 83 THR A N 1
ATOM 646 C CA . THR A 1 83 ? -3.092 16.154 -4.262 1.00 78.06 83 THR A CA 1
ATOM 647 C C . THR A 1 83 ? -4.341 16.042 -3.394 1.00 78.06 83 THR A C 1
ATOM 649 O O . THR A 1 83 ? -5.315 16.758 -3.610 1.00 78.06 83 THR A O 1
ATOM 652 N N . SER A 1 84 ? -4.320 15.149 -2.405 1.00 77.00 84 SER A N 1
ATOM 653 C CA . SER A 1 84 ? -5.452 14.933 -1.514 1.00 77.00 84 SER A CA 1
ATOM 654 C C . SER A 1 84 ? -5.654 16.035 -0.476 1.00 77.00 84 SER A C 1
ATOM 656 O O . SER A 1 84 ? -6.770 16.205 0.011 1.00 77.00 84 SER A O 1
ATOM 658 N N . GLY A 1 85 ? -4.588 16.759 -0.113 1.00 74.88 85 GLY A N 1
ATOM 659 C CA . GLY A 1 85 ? -4.600 17.722 0.993 1.00 74.88 85 GLY A CA 1
ATOM 660 C C . GLY A 1 85 ? -4.842 17.088 2.370 1.00 74.88 85 GLY A C 1
ATOM 661 O O . GLY A 1 85 ? -4.922 17.806 3.364 1.00 74.88 85 GLY A O 1
ATOM 662 N N . ALA A 1 86 ? -4.959 15.759 2.436 1.00 74.12 86 ALA A N 1
ATOM 663 C CA . ALA A 1 86 ? -5.158 15.004 3.656 1.00 74.12 86 ALA A CA 1
ATOM 664 C C . ALA A 1 86 ? -3.798 14.617 4.242 1.00 74.12 86 ALA A C 1
ATOM 666 O O . ALA A 1 86 ? -3.012 13.920 3.603 1.00 74.12 86 ALA A O 1
ATOM 667 N N . GLU A 1 87 ? -3.532 15.050 5.473 1.00 71.62 87 GLU A N 1
ATOM 668 C CA . GLU A 1 87 ? -2.314 14.682 6.195 1.00 71.62 87 GLU A CA 1
ATOM 669 C C . GLU A 1 87 ? -2.288 13.167 6.435 1.00 71.62 87 GLU A C 1
ATOM 671 O O . GLU A 1 87 ? -3.205 12.617 7.057 1.00 71.62 87 GLU A O 1
ATOM 676 N N . ILE A 1 88 ? -1.251 12.480 5.955 1.00 66.62 88 ILE A N 1
ATOM 677 C CA . ILE A 1 88 ? -1.041 11.063 6.249 1.00 66.62 88 ILE A CA 1
ATOM 678 C C . ILE A 1 88 ? -0.424 10.962 7.641 1.00 66.62 88 ILE A C 1
ATOM 680 O O . ILE A 1 88 ? 0.623 11.537 7.925 1.00 66.62 88 ILE A O 1
ATOM 684 N N . GLY A 1 89 ? -1.066 10.206 8.532 1.00 60.47 89 GLY A N 1
ATOM 685 C CA . GLY A 1 89 ? -0.536 9.982 9.875 1.00 60.47 89 GLY A CA 1
ATOM 686 C C . GLY A 1 89 ? 0.873 9.370 9.850 1.00 60.47 89 GLY A C 1
ATOM 687 O O . GLY A 1 89 ? 1.147 8.447 9.086 1.00 60.47 89 GLY A O 1
ATOM 688 N N . SER A 1 90 ? 1.731 9.853 10.754 1.00 48.59 90 SER A N 1
ATOM 689 C CA . SER A 1 90 ? 3.168 9.566 10.968 1.00 48.59 90 SER A CA 1
ATOM 690 C C . SER A 1 90 ? 3.632 8.091 10.923 1.00 48.59 90 SER A C 1
ATOM 692 O O . SER A 1 90 ? 4.828 7.804 10.890 1.00 48.59 90 SER A O 1
ATOM 694 N N . CYS A 1 91 ? 2.732 7.110 10.886 1.00 55.12 91 CYS A N 1
ATOM 695 C CA . CYS A 1 91 ? 3.087 5.699 11.000 1.00 55.12 91 CYS A CA 1
ATOM 696 C C . CYS A 1 91 ? 3.744 5.063 9.759 1.00 55.12 91 CYS A C 1
ATOM 698 O O . CYS A 1 91 ? 4.051 3.870 9.793 1.00 55.12 91 CYS A O 1
ATOM 700 N N . TYR A 1 92 ? 3.971 5.827 8.690 1.00 53.59 92 TYR A N 1
ATOM 701 C CA . TYR A 1 92 ? 4.649 5.377 7.473 1.00 53.59 92 TYR A CA 1
ATOM 702 C C . TYR A 1 92 ? 5.833 6.286 7.133 1.00 53.59 92 TYR A C 1
ATOM 704 O O . TYR A 1 92 ? 5.933 6.812 6.033 1.00 53.59 92 TYR A O 1
ATOM 712 N N . ALA A 1 93 ? 6.764 6.450 8.078 1.00 52.53 93 ALA A N 1
ATOM 713 C CA . ALA A 1 93 ? 8.010 7.186 7.836 1.00 52.53 93 ALA A CA 1
ATOM 714 C C . ALA A 1 93 ? 8.863 6.581 6.698 1.00 52.53 93 ALA A C 1
ATOM 716 O O . ALA A 1 93 ? 9.688 7.272 6.107 1.00 52.53 93 ALA A O 1
ATOM 717 N N . VAL A 1 94 ? 8.649 5.300 6.363 1.00 59.06 94 VAL A N 1
ATOM 718 C CA . VAL A 1 94 ? 9.226 4.653 5.180 1.00 59.06 94 VAL A CA 1
ATOM 719 C C . VAL A 1 94 ? 8.110 3.922 4.427 1.00 59.06 94 VAL A C 1
ATOM 721 O O . VAL A 1 94 ? 7.617 2.901 4.922 1.00 59.06 94 VAL A O 1
ATOM 724 N N . PRO A 1 95 ? 7.691 4.403 3.243 1.00 64.56 95 PRO A N 1
ATOM 725 C CA . PRO A 1 95 ? 6.745 3.676 2.416 1.00 64.56 95 PRO A CA 1
ATOM 726 C C . PRO A 1 95 ? 7.367 2.334 2.021 1.00 64.56 95 PRO A C 1
ATOM 728 O O . PRO A 1 95 ? 8.349 2.275 1.280 1.00 64.56 95 PRO A O 1
ATOM 731 N N . SER A 1 96 ? 6.809 1.246 2.552 1.00 77.44 96 SER A N 1
ATOM 732 C CA . SER A 1 96 ? 7.168 -0.116 2.166 1.00 77.44 96 SER A CA 1
ATOM 733 C C . SER A 1 96 ? 6.013 -0.733 1.401 1.00 77.44 96 SER A C 1
ATOM 735 O O . SER A 1 96 ? 4.859 -0.695 1.831 1.00 77.44 96 SER A O 1
ATOM 737 N N . ALA A 1 97 ? 6.327 -1.316 0.251 1.00 90.06 97 ALA A N 1
ATOM 738 C CA . ALA A 1 97 ? 5.337 -2.013 -0.532 1.00 90.06 97 ALA A CA 1
ATOM 739 C C . ALA A 1 97 ? 5.226 -3.458 -0.040 1.00 90.06 97 ALA A C 1
ATOM 741 O O . ALA A 1 97 ? 6.114 -4.257 -0.324 1.00 90.06 97 ALA A O 1
ATOM 742 N N . HIS A 1 98 ? 4.171 -3.805 0.701 1.00 92.06 98 HIS A N 1
ATOM 743 C CA . HIS A 1 98 ? 4.003 -5.170 1.201 1.00 92.06 98 HIS A CA 1
ATOM 744 C C . HIS A 1 98 ? 2.562 -5.687 1.150 1.00 92.06 98 HIS A C 1
ATOM 746 O O . HIS A 1 98 ? 1.581 -4.942 1.200 1.00 92.06 98 HIS A O 1
ATOM 752 N N . ILE A 1 99 ? 2.439 -7.008 1.064 1.00 93.81 99 ILE A N 1
ATOM 753 C CA . ILE A 1 99 ? 1.183 -7.752 1.076 1.00 93.81 99 ILE A CA 1
ATOM 754 C C . ILE A 1 99 ? 1.276 -8.778 2.197 1.00 93.81 99 ILE A C 1
ATOM 756 O O . ILE A 1 99 ? 2.062 -9.716 2.108 1.00 93.81 99 ILE A O 1
ATOM 760 N N . THR A 1 100 ? 0.474 -8.617 3.248 1.00 93.94 100 THR A N 1
ATOM 761 C CA . THR A 1 100 ? 0.282 -9.676 4.244 1.00 93.94 100 THR A CA 1
ATOM 762 C C . THR A 1 100 ? -0.413 -10.861 3.576 1.00 93.94 100 THR A C 1
ATOM 764 O O . THR A 1 100 ? -1.480 -10.688 2.990 1.00 93.94 100 THR A O 1
ATOM 767 N N . ILE A 1 101 ? 0.198 -12.044 3.650 1.00 96.00 101 ILE A N 1
ATOM 768 C CA . ILE A 1 101 ? -0.319 -13.292 3.063 1.00 96.00 101 ILE A CA 1
ATOM 769 C C . ILE A 1 101 ? -0.758 -14.308 4.124 1.00 96.00 101 ILE A C 1
ATOM 771 O O . ILE A 1 101 ? -1.410 -15.291 3.791 1.00 96.00 101 ILE A O 1
ATOM 775 N N . GLY A 1 102 ? -0.425 -14.062 5.392 1.00 94.38 102 GLY A N 1
ATOM 776 C CA . GLY A 1 102 ? -0.866 -14.861 6.531 1.00 94.38 102 GLY A CA 1
ATOM 777 C C . GLY A 1 102 ? -0.744 -14.078 7.836 1.00 94.38 102 GLY A C 1
ATOM 778 O O . GLY A 1 102 ? 0.122 -13.207 7.962 1.00 94.38 102 GLY A O 1
ATOM 779 N N . ARG A 1 103 ? -1.632 -14.379 8.780 1.00 86.38 103 ARG A N 1
ATOM 780 C CA . ARG A 1 103 ? -1.654 -13.891 10.161 1.00 86.38 103 ARG A CA 1
ATOM 781 C C . ARG A 1 103 ? -2.069 -15.034 11.069 1.00 86.38 103 ARG A C 1
ATOM 783 O O . ARG A 1 103 ? -2.932 -15.815 10.611 1.00 86.38 103 ARG A O 1
#

Sequence (103 aa):
MTALEMTRSRTADEIALLVNQLRAVAPSTVNNPVGHRTRLIKPFLCFNTIAVALTFIPAVEVSAPGHINPYTYNHMLFDHERTSGAEIGSCYAVPSAHITIGR

Foldseek 3Di:
DDLADACPPHDPVLVVVLCVLCVVVVVVLVCVCVVPPKDWDDWDWDDDPAFIKTWTDTDFDDDPPPDTRRDHSVNSSVVSCVVSVRDGDPPCPDRIDMDTPTD

Secondary structure (DSSP, 8-state):
--S----TT--HHHHHHHHHHHHTTHHHHHHHHHHS--EEEEEEEEE-SS-EEEEEEEEPEEETTTEEE---HHHHHHHHHHHH-PPPPGGGSS--EEEEEE-

Solvent-accessible surface area (backbone atoms only — not comparable to full-atom values): 6341 Å² total; per-residue (Å²): 111,75,91,76,76,65,60,78,99,55,54,73,66,59,43,51,52,49,52,61,56,37,60,80,49,44,68,62,55,74,49,42,56,78,83,53,72,54,43,75,42,76,78,40,86,46,73,61,101,70,37,32,28,40,34,39,42,68,37,67,44,71,60,66,97,89,39,72,45,82,60,23,43,67,54,56,53,52,52,47,40,66,72,48,75,53,78,66,58,80,89,58,87,65,90,70,51,46,34,78,78,46,108

Mean predicted aligned error: 6.27 Å

Radius of gyration: 15.86 Å; Cα contacts (8 Å, |Δi|>4): 128; chains: 1; bounding box: 34×33×40 Å

pLDDT: mean 83.24, std 11.09, range [48.59, 96.0]